Protein AF-A0A1C7I683-F1 (afdb_monomer_lite)

Structure (mmCIF, N/CA/C/O backbone):
data_AF-A0A1C7I683-F1
#
_entry.id   AF-A0A1C7I683-F1
#
loop_
_atom_site.group_PDB
_atom_site.id
_atom_site.type_symbol
_atom_site.label_atom_id
_atom_site.label_alt_id
_atom_site.label_comp_id
_atom_site.label_asym_id
_atom_site.label_entity_id
_atom_site.label_seq_id
_atom_site.pdbx_PDB_ins_code
_atom_site.Cartn_x
_atom_site.Cartn_y
_atom_site.Cartn_z
_atom_site.occupancy
_atom_site.B_iso_or_equiv
_atom_site.auth_seq_id
_atom_site.auth_comp_id
_atom_site.auth_asym_id
_atom_site.auth_atom_id
_atom_site.pdbx_PDB_model_num
ATOM 1 N N . MET A 1 1 ? -2.580 -7.061 12.825 1.00 93.00 1 MET A N 1
ATOM 2 C CA . MET A 1 1 ? -3.360 -7.843 11.831 1.00 93.00 1 MET A CA 1
ATOM 3 C C . MET A 1 1 ? -2.385 -8.598 10.945 1.00 93.00 1 MET A C 1
ATOM 5 O O . MET A 1 1 ? -1.459 -7.977 10.446 1.00 93.00 1 MET A O 1
ATOM 9 N N . LYS A 1 2 ? -2.545 -9.914 10.760 1.00 94.81 2 LYS A N 1
ATOM 10 C CA . LYS A 1 2 ? -1.643 -10.695 9.894 1.00 94.81 2 LYS A CA 1
ATOM 11 C C . LYS A 1 2 ? -1.994 -10.507 8.421 1.00 94.81 2 LYS A C 1
ATOM 13 O O . LYS A 1 2 ? -3.169 -10.460 8.078 1.00 94.81 2 LYS A O 1
ATOM 18 N N . VAL A 1 3 ? -0.970 -10.424 7.576 1.00 95.00 3 VAL A N 1
ATOM 19 C CA . VAL A 1 3 ? -1.130 -10.279 6.126 1.00 95.00 3 VAL A CA 1
ATOM 20 C C . VAL A 1 3 ? -1.028 -11.649 5.467 1.00 95.00 3 VAL A C 1
ATOM 22 O O . VAL A 1 3 ? 0.014 -12.301 5.519 1.00 95.00 3 VAL A O 1
ATOM 25 N N . AS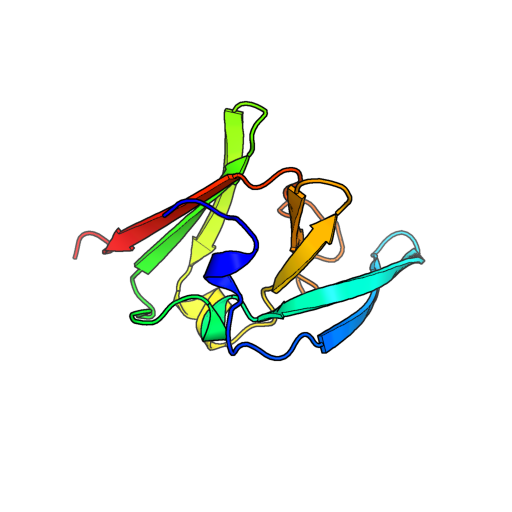N A 1 4 ? -2.127 -12.086 4.863 1.00 92.94 4 ASN A N 1
ATOM 26 C CA . ASN A 1 4 ? -2.253 -13.312 4.078 1.00 92.94 4 ASN A CA 1
ATOM 27 C C . ASN A 1 4 ? -3.329 -13.108 2.993 1.00 92.94 4 ASN A C 1
ATOM 29 O O . ASN A 1 4 ? -3.900 -12.026 2.895 1.00 92.94 4 ASN A O 1
ATOM 33 N N . SER A 1 5 ? -3.600 -14.129 2.179 1.00 91.12 5 SER A N 1
ATOM 34 C CA . SER A 1 5 ? -4.591 -14.054 1.095 1.00 91.12 5 SER A CA 1
ATOM 35 C C . SER A 1 5 ? -5.994 -13.666 1.557 1.00 91.12 5 SER A C 1
ATOM 37 O O . SER A 1 5 ? -6.688 -12.951 0.839 1.00 91.12 5 SER A O 1
ATOM 39 N N . ASP A 1 6 ? -6.397 -14.123 2.740 1.00 93.12 6 ASP A N 1
ATOM 40 C CA . ASP A 1 6 ? -7.766 -13.989 3.247 1.00 93.12 6 ASP A CA 1
ATOM 41 C C . ASP A 1 6 ? -8.081 -12.528 3.586 1.00 93.12 6 ASP A C 1
ATOM 43 O O . ASP A 1 6 ? -9.217 -12.085 3.460 1.00 93.12 6 ASP A O 1
ATOM 47 N N . LEU A 1 7 ? -7.049 -11.744 3.921 1.00 93.75 7 LEU A N 1
ATOM 48 C CA . LEU A 1 7 ? -7.160 -10.300 4.129 1.00 93.75 7 LEU A CA 1
ATOM 49 C C . LEU A 1 7 ? -7.686 -9.551 2.891 1.00 93.75 7 LEU A C 1
ATOM 51 O O . LEU A 1 7 ? -8.225 -8.456 3.012 1.00 93.75 7 LEU A O 1
ATOM 55 N N . PHE A 1 8 ? -7.512 -10.119 1.699 1.00 94.25 8 PHE A N 1
ATOM 56 C CA . PHE A 1 8 ? -7.903 -9.494 0.436 1.00 94.25 8 PHE A CA 1
ATOM 57 C C . PHE A 1 8 ? -9.188 -10.087 -0.148 1.00 94.25 8 PHE A C 1
ATOM 59 O O . PHE A 1 8 ? -9.555 -9.766 -1.282 1.00 94.25 8 PHE A O 1
ATOM 66 N N . GLU A 1 9 ? -9.869 -10.969 0.587 1.00 93.50 9 GLU A N 1
ATOM 67 C CA . GLU A 1 9 ? -11.127 -11.551 0.137 1.00 93.50 9 GLU A CA 1
ATOM 68 C C . GLU A 1 9 ? -12.173 -10.447 -0.093 1.00 93.50 9 GLU A C 1
ATOM 70 O O . GLU A 1 9 ? -12.401 -9.582 0.746 1.00 93.50 9 GLU A O 1
ATOM 75 N N . GLY A 1 10 ? -12.790 -10.444 -1.277 1.00 93.50 10 GLY A N 1
ATOM 76 C CA . GLY A 1 10 ? -13.759 -9.416 -1.669 1.00 93.50 10 GLY A CA 1
ATOM 77 C C . GLY A 1 10 ? -13.153 -8.091 -2.150 1.00 93.50 10 GLY A C 1
ATOM 78 O O . GLY A 1 10 ? -13.897 -7.253 -2.660 1.00 93.50 10 GLY A O 1
ATOM 79 N N . ILE A 1 11 ? -11.829 -7.912 -2.078 1.00 95.25 11 ILE A N 1
ATOM 80 C CA . ILE A 1 11 ? -11.139 -6.723 -2.592 1.00 95.25 11 ILE A CA 1
ATOM 81 C C . ILE A 1 11 ? -10.645 -6.994 -4.013 1.00 95.25 11 ILE A C 1
ATOM 83 O O . ILE A 1 11 ? -9.934 -7.967 -4.285 1.00 95.25 11 ILE A O 1
ATOM 87 N N . PHE A 1 12 ? -10.997 -6.111 -4.947 1.00 94.88 12 PHE A N 1
ATOM 88 C CA . PHE A 1 12 ? -10.537 -6.235 -6.324 1.00 94.88 12 PHE A CA 1
ATOM 89 C C . PHE A 1 12 ? -9.124 -5.660 -6.473 1.00 94.88 12 PHE A C 1
ATOM 91 O O . PHE A 1 12 ? -8.898 -4.487 -6.176 1.00 94.88 12 PHE A O 1
ATOM 98 N N . PRO A 1 13 ? -8.158 -6.449 -6.965 1.00 96.69 13 PRO A N 1
ATOM 99 C CA . PRO A 1 13 ? -6.816 -5.952 -7.213 1.00 96.69 13 PRO A CA 1
ATOM 100 C C . PRO A 1 13 ? -6.814 -4.958 -8.380 1.00 96.69 13 PRO A C 1
ATOM 102 O O . PRO A 1 13 ? -7.552 -5.102 -9.358 1.00 96.69 13 PRO A O 1
ATOM 105 N N . VAL A 1 14 ? -5.882 -4.017 -8.340 1.00 96.25 14 VAL A N 1
ATOM 106 C CA . VAL A 1 14 ? -5.546 -3.143 -9.460 1.00 96.25 14 VAL A CA 1
ATOM 107 C C . VAL A 1 14 ? -4.215 -3.555 -10.077 1.00 96.25 14 VAL A C 1
ATOM 109 O O . VAL A 1 14 ? -3.323 -4.082 -9.406 1.00 96.25 14 VAL A O 1
ATOM 112 N N . ARG A 1 15 ? -4.059 -3.285 -11.375 1.00 97.69 15 ARG A N 1
ATOM 113 C CA . ARG A 1 15 ? -2.748 -3.314 -12.022 1.00 97.69 15 ARG A CA 1
ATOM 114 C C . ARG A 1 15 ? -2.068 -1.971 -11.771 1.00 97.69 15 ARG A C 1
ATOM 116 O O . ARG A 1 15 ? -2.500 -0.952 -12.301 1.00 97.69 15 ARG A O 1
ATOM 123 N N . LEU A 1 16 ? -1.038 -1.976 -10.935 1.00 97.19 16 LEU A N 1
ATOM 124 C CA . LEU A 1 16 ? -0.291 -0.791 -10.542 1.00 97.19 16 LEU A CA 1
ATOM 125 C C . LEU A 1 16 ? 1.000 -0.700 -11.352 1.00 97.19 16 LEU A C 1
ATOM 127 O O . LEU A 1 16 ? 1.917 -1.494 -11.148 1.00 97.19 16 LEU A O 1
ATOM 131 N N . GLU A 1 17 ? 1.076 0.286 -12.238 1.00 97.56 17 GLU A N 1
ATOM 132 C CA . GLU A 1 17 ? 2.227 0.508 -13.112 1.00 97.56 17 GLU A CA 1
ATOM 133 C C . GLU A 1 17 ? 2.816 1.901 -12.911 1.00 97.56 17 GLU A C 1
ATOM 135 O O . GLU A 1 17 ? 2.103 2.860 -12.607 1.00 97.56 17 GLU A O 1
ATOM 140 N N . GLY A 1 18 ? 4.124 2.029 -13.104 1.00 96.44 18 GLY A N 1
ATOM 141 C CA . GLY A 1 18 ? 4.782 3.323 -13.027 1.00 96.44 18 GLY A CA 1
ATOM 142 C C . GLY A 1 18 ? 6.286 3.250 -13.227 1.00 96.44 18 GLY A C 1
ATOM 143 O O . GLY A 1 18 ? 6.838 2.229 -13.629 1.00 96.44 18 GLY A O 1
ATOM 144 N N . LYS A 1 19 ? 6.951 4.373 -12.946 1.00 97.31 19 LYS A N 1
ATOM 145 C CA . LYS A 1 19 ? 8.392 4.545 -13.140 1.00 97.31 19 LYS A CA 1
ATOM 146 C C . LYS A 1 19 ? 9.035 5.262 -11.957 1.00 97.31 19 LYS A C 1
ATOM 148 O O . LYS A 1 19 ? 8.643 6.378 -11.590 1.00 97.31 19 LYS A O 1
ATOM 153 N N . ASN A 1 20 ? 10.044 4.625 -11.379 1.00 96.81 20 ASN A N 1
ATOM 154 C CA . ASN A 1 20 ? 10.812 5.144 -10.252 1.00 96.81 20 ASN A CA 1
ATOM 155 C C . ASN A 1 20 ? 11.708 6.319 -10.673 1.00 96.81 20 ASN A C 1
ATOM 157 O O . ASN A 1 20 ? 11.803 6.667 -11.854 1.00 96.81 20 ASN A O 1
ATOM 161 N N . ALA A 1 21 ? 12.326 6.990 -9.700 1.00 96.31 21 ALA A N 1
ATOM 162 C CA . ALA A 1 21 ? 13.171 8.158 -9.957 1.00 96.31 21 ALA A CA 1
ATOM 163 C C . ALA A 1 21 ? 14.427 7.830 -10.789 1.00 96.31 21 ALA A C 1
ATOM 165 O O . ALA A 1 21 ? 14.882 8.675 -11.554 1.00 96.31 21 ALA A O 1
ATOM 166 N N . ASP A 1 22 ? 14.955 6.610 -10.672 1.00 96.19 22 ASP A N 1
ATOM 167 C CA . ASP A 1 22 ? 16.080 6.086 -11.464 1.00 96.19 22 ASP A CA 1
ATOM 168 C C . ASP A 1 22 ? 15.672 5.594 -12.863 1.00 96.19 22 ASP A C 1
ATOM 170 O O . ASP A 1 22 ? 16.517 5.204 -13.665 1.00 96.19 22 ASP A O 1
ATOM 174 N N . GLY A 1 23 ? 14.378 5.639 -13.174 1.00 96.62 23 GLY A N 1
ATOM 175 C CA . GLY A 1 23 ? 13.830 5.193 -14.440 1.00 96.62 23 GLY A CA 1
ATOM 176 C C . GLY A 1 23 ? 13.467 3.710 -14.498 1.00 96.62 23 GLY A C 1
ATOM 177 O O . GLY A 1 23 ? 13.006 3.270 -15.548 1.00 96.62 23 GLY A O 1
ATOM 178 N N . GLU A 1 24 ? 13.609 2.956 -13.408 1.00 97.25 24 GLU A N 1
ATOM 179 C CA . GLU A 1 24 ? 13.130 1.577 -13.356 1.00 97.25 24 GLU A CA 1
ATOM 180 C C . GLU A 1 24 ? 11.598 1.550 -13.383 1.00 97.25 24 GLU A C 1
ATOM 182 O O . GLU A 1 24 ? 10.928 2.177 -12.551 1.00 97.25 24 GLU A O 1
ATOM 187 N N . GLU A 1 25 ? 11.043 0.833 -14.352 1.00 97.56 25 GLU A N 1
ATOM 188 C CA . GLU A 1 25 ? 9.606 0.610 -14.466 1.00 97.56 25 GLU A CA 1
ATOM 189 C C . GLU A 1 25 ? 9.160 -0.503 -13.522 1.00 97.56 25 GLU A C 1
ATOM 191 O O . GLU A 1 25 ? 9.898 -1.447 -13.244 1.00 97.56 25 GLU A O 1
ATOM 196 N N . TYR A 1 26 ? 7.935 -0.392 -13.024 1.00 96.38 26 TYR A N 1
ATOM 197 C CA . TYR A 1 26 ? 7.318 -1.413 -12.195 1.00 96.38 26 TYR A CA 1
ATOM 198 C C . TYR A 1 26 ? 5.897 -1.699 -12.664 1.00 96.38 26 TYR A C 1
ATOM 200 O O . TYR A 1 26 ? 5.208 -0.814 -13.168 1.00 96.38 26 TYR A O 1
ATOM 208 N N . SER A 1 27 ? 5.468 -2.942 -12.467 1.00 97.44 27 SER A N 1
ATOM 209 C CA . SER A 1 27 ? 4.112 -3.416 -12.728 1.00 97.44 27 SER A CA 1
ATOM 210 C C . SER A 1 27 ? 3.763 -4.456 -11.672 1.00 97.44 27 SER A C 1
ATOM 212 O O . SER A 1 27 ? 4.402 -5.505 -11.612 1.00 97.44 27 SER A O 1
ATOM 214 N N . TYR A 1 28 ? 2.737 -4.187 -10.874 1.00 97.56 28 TYR A N 1
ATOM 215 C CA . TYR A 1 28 ? 2.278 -5.063 -9.801 1.00 97.56 28 TYR A CA 1
ATOM 216 C C . TYR A 1 28 ? 0.786 -5.351 -9.916 1.00 97.56 28 TYR A C 1
ATOM 218 O O . TYR A 1 28 ? 0.011 -4.510 -10.371 1.00 97.56 28 TYR A O 1
ATOM 226 N N . ARG A 1 29 ? 0.375 -6.523 -9.431 1.00 97.75 29 ARG A N 1
ATOM 227 C CA . ARG A 1 29 ? -0.997 -6.744 -8.973 1.00 97.75 29 ARG A CA 1
ATOM 228 C C . ARG A 1 29 ? -1.055 -6.296 -7.515 1.00 97.75 29 ARG A C 1
ATOM 230 O O . ARG A 1 29 ? -0.259 -6.771 -6.706 1.00 97.75 29 ARG A O 1
ATOM 237 N N . ALA A 1 30 ? -1.911 -5.330 -7.205 1.00 97.94 30 ALA A N 1
ATOM 238 C CA . ALA A 1 30 ? -1.876 -4.639 -5.923 1.00 97.94 30 ALA A CA 1
ATOM 239 C C . ALA A 1 30 ? -3.269 -4.336 -5.375 1.00 97.94 30 ALA A C 1
ATOM 241 O O . ALA A 1 30 ? -4.218 -4.163 -6.131 1.00 97.94 30 ALA A O 1
ATOM 242 N N . PHE A 1 31 ? -3.373 -4.240 -4.058 1.00 97.62 31 PHE A N 1
ATOM 243 C CA . PHE A 1 31 ? -4.601 -3.958 -3.325 1.00 97.62 31 PHE A CA 1
ATOM 244 C C . PHE A 1 31 ? -4.472 -2.609 -2.631 1.00 97.62 31 PHE A C 1
ATOM 246 O O . PHE A 1 31 ? -3.423 -2.303 -2.057 1.00 97.62 31 PHE A O 1
ATOM 253 N N . SER A 1 32 ? -5.514 -1.786 -2.705 1.00 96.31 32 SER A N 1
ATOM 254 C CA . SER A 1 32 ? -5.555 -0.501 -2.009 1.00 96.31 32 SER A CA 1
ATOM 255 C C . SER A 1 32 ? -5.525 -0.734 -0.502 1.00 96.31 32 SER A C 1
ATOM 257 O O . SER A 1 32 ? -6.415 -1.389 0.032 1.00 96.31 32 SER A O 1
ATOM 259 N N . VAL A 1 33 ? -4.545 -0.166 0.207 1.00 97.12 33 VAL A N 1
ATOM 260 C CA . VAL A 1 33 ? -4.506 -0.261 1.680 1.00 97.12 33 VAL A CA 1
ATOM 261 C C . VAL A 1 33 ? -5.769 0.341 2.291 1.00 97.12 33 VAL A C 1
ATOM 263 O O . VAL A 1 33 ? -6.286 -0.179 3.271 1.00 97.12 33 VAL A O 1
ATOM 266 N N . ARG A 1 34 ? -6.313 1.397 1.680 1.00 95.56 34 ARG A N 1
ATOM 267 C CA . ARG A 1 34 ? -7.563 2.014 2.128 1.00 95.56 34 ARG A CA 1
ATOM 268 C C . ARG A 1 34 ? -8.752 1.048 2.096 1.00 95.56 34 ARG A C 1
ATOM 270 O O . ARG A 1 34 ? -9.640 1.191 2.917 1.00 95.56 34 ARG A O 1
ATOM 277 N N . GLU A 1 35 ? -8.795 0.122 1.141 1.00 94.25 35 GLU A N 1
ATOM 278 C CA . GLU A 1 35 ? -9.874 -0.876 1.053 1.00 94.25 35 GLU A CA 1
ATOM 279 C C . GLU A 1 35 ? -9.620 -2.084 1.959 1.00 94.25 35 GLU A C 1
ATOM 281 O O . GLU A 1 35 ? -10.558 -2.771 2.331 1.00 94.25 35 GLU A O 1
ATOM 286 N N . VAL A 1 36 ? -8.357 -2.332 2.316 1.00 94.25 36 VAL A N 1
ATOM 287 C CA . VAL A 1 36 ? -7.945 -3.405 3.234 1.00 94.25 36 VAL A CA 1
ATOM 288 C C . VAL A 1 36 ? -8.246 -3.056 4.696 1.00 94.25 36 VAL A C 1
ATOM 290 O O . VAL A 1 36 ? -8.421 -3.950 5.520 1.00 94.25 36 VAL A O 1
ATOM 293 N N . LEU A 1 37 ? -8.269 -1.767 5.041 1.00 93.19 37 LEU A N 1
ATOM 294 C CA . LEU A 1 37 ? -8.466 -1.299 6.411 1.00 93.19 37 LEU A CA 1
ATOM 295 C C . LEU A 1 37 ? -9.900 -0.790 6.611 1.00 93.19 37 LEU A C 1
ATOM 297 O O . LEU A 1 37 ? -10.263 0.265 6.098 1.00 93.19 37 LEU A O 1
ATOM 301 N N . ASP A 1 38 ? -10.689 -1.509 7.412 1.00 78.31 38 ASP A N 1
ATOM 302 C CA . ASP A 1 38 ? -12.111 -1.197 7.644 1.00 78.31 38 ASP A CA 1
ATOM 303 C C . ASP A 1 38 ? -12.357 0.079 8.476 1.00 78.31 38 ASP A C 1
ATOM 305 O O . ASP A 1 38 ? -13.409 0.707 8.351 1.00 78.31 38 ASP A O 1
ATOM 309 N N . SER A 1 39 ? -11.398 0.485 9.319 1.00 85.62 39 SER A N 1
ATOM 310 C CA . SER A 1 39 ? -11.579 1.552 10.319 1.00 85.62 39 SER A CA 1
ATOM 311 C C . SER A 1 39 ? -10.381 2.497 10.374 1.00 85.62 39 SER A C 1
ATOM 313 O O . SER A 1 39 ? -9.679 2.556 11.377 1.00 85.62 39 SER A O 1
ATOM 315 N N . LEU A 1 40 ? -10.146 3.230 9.285 1.00 92.12 40 LEU A N 1
ATOM 316 C CA . LEU A 1 40 ? -9.031 4.167 9.167 1.00 92.12 40 LEU A CA 1
ATOM 317 C C . LEU A 1 40 ? -9.470 5.623 9.39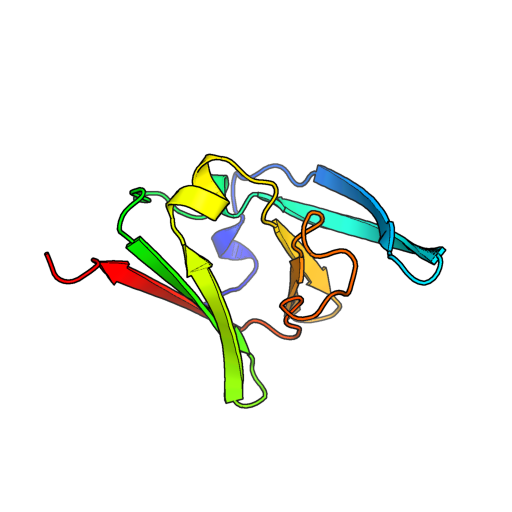9 1.00 92.12 40 LEU A C 1
ATOM 319 O O . LEU A 1 40 ? -10.363 6.121 8.709 1.00 92.12 40 LEU A O 1
ATOM 323 N N . SER A 1 41 ? -8.785 6.334 10.294 1.00 93.19 41 SER A N 1
ATOM 324 C CA . SER A 1 41 ? -8.913 7.785 10.481 1.00 93.19 41 SER A CA 1
ATOM 325 C C . SER A 1 41 ? -7.600 8.514 10.175 1.00 93.19 41 SER A C 1
ATOM 327 O O . SER A 1 41 ? -6.542 7.903 10.049 1.00 93.19 41 SER A O 1
ATOM 329 N N . GLY A 1 42 ? -7.665 9.834 9.968 1.00 92.56 42 GLY A N 1
ATOM 330 C CA . GLY A 1 42 ? -6.509 10.627 9.524 1.00 92.56 42 GLY A CA 1
ATOM 331 C C . GLY A 1 42 ? -5.385 10.753 10.559 1.00 92.56 42 GLY A C 1
ATOM 332 O O . GLY A 1 42 ? -4.225 10.898 10.181 1.00 92.56 42 GLY A O 1
ATOM 333 N N . ASP A 1 43 ? -5.740 10.671 11.837 1.00 92.94 43 ASP A N 1
ATOM 334 C CA . ASP A 1 43 ? -4.885 10.724 13.026 1.00 92.94 43 ASP A CA 1
ATOM 335 C C . ASP A 1 43 ? -4.226 9.382 13.379 1.00 92.94 43 ASP A C 1
ATOM 337 O O . ASP A 1 43 ? -3.341 9.346 14.230 1.00 92.94 43 ASP A O 1
ATOM 341 N N . MET A 1 44 ? -4.605 8.288 12.714 1.00 94.94 44 MET A N 1
ATOM 342 C CA . MET A 1 44 ? -3.959 6.993 12.919 1.00 94.94 44 MET A CA 1
ATOM 343 C C . MET A 1 44 ? -2.562 6.939 12.301 1.00 94.94 44 MET A C 1
ATOM 345 O O . MET A 1 44 ? -2.300 7.504 11.233 1.00 94.94 44 MET A O 1
ATOM 349 N N . LEU A 1 45 ? -1.684 6.161 12.926 1.00 96.00 45 LEU A N 1
ATOM 350 C CA . LEU A 1 45 ? -0.451 5.675 12.325 1.00 96.00 45 LEU A CA 1
ATOM 351 C C . LEU A 1 45 ? -0.622 4.201 11.955 1.00 96.00 45 LEU A C 1
ATOM 353 O O . LEU A 1 45 ? -1.048 3.389 12.774 1.00 96.00 45 LEU A O 1
ATOM 357 N N . 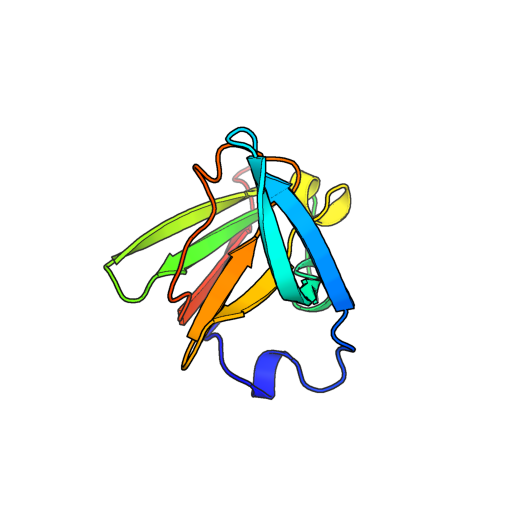VAL A 1 46 ? -0.293 3.850 10.712 1.00 97.06 46 VAL A N 1
ATOM 358 C CA . VAL A 1 46 ? -0.350 2.467 10.232 1.00 97.06 46 VAL A CA 1
ATOM 359 C C . VAL A 1 46 ? 1.061 1.959 9.985 1.00 97.06 46 VAL A C 1
ATOM 361 O O . VAL A 1 46 ? 1.761 2.437 9.087 1.00 97.06 46 VAL A O 1
ATOM 364 N N . GLU A 1 47 ? 1.474 0.969 10.767 1.00 97.31 47 GLU A N 1
ATOM 365 C CA . GLU A 1 47 ? 2.776 0.326 10.643 1.00 97.31 47 GLU A CA 1
ATOM 366 C C . GLU A 1 47 ? 2.682 -0.971 9.842 1.00 97.31 47 GLU A C 1
ATOM 368 O O . GLU A 1 47 ? 1.848 -1.833 10.109 1.00 97.31 47 GLU A O 1
ATOM 373 N N . PHE A 1 48 ? 3.580 -1.129 8.873 1.00 97.62 48 PHE A N 1
ATOM 374 C CA . PHE A 1 48 ? 3.736 -2.326 8.055 1.00 97.62 48 PHE A CA 1
ATOM 375 C C . PHE A 1 48 ? 5.009 -3.046 8.480 1.00 97.62 48 PHE A C 1
ATOM 377 O O . PHE A 1 48 ? 6.115 -2.576 8.203 1.00 97.62 48 PHE A O 1
ATOM 384 N N . ILE A 1 49 ? 4.852 -4.187 9.142 1.00 97.31 49 ILE A N 1
ATOM 385 C CA . ILE A 1 49 ? 5.945 -4.958 9.727 1.00 97.31 49 ILE A CA 1
ATOM 386 C C . ILE A 1 49 ? 6.411 -6.026 8.740 1.00 97.31 49 ILE A C 1
ATOM 388 O O . ILE A 1 49 ? 5.625 -6.845 8.245 1.00 97.31 49 ILE A O 1
ATOM 392 N N . SER A 1 50 ? 7.711 -6.022 8.462 1.00 96.94 50 SER A N 1
ATOM 393 C CA . SER A 1 50 ? 8.374 -6.988 7.594 1.00 96.94 50 SER A CA 1
ATOM 394 C C . SER A 1 50 ? 8.813 -8.227 8.369 1.00 96.94 50 SER A C 1
ATOM 396 O O . SER A 1 50 ? 9.211 -8.149 9.533 1.00 96.94 50 SER A O 1
ATOM 398 N N . ARG A 1 51 ? 8.830 -9.377 7.686 1.00 95.56 51 ARG A N 1
ATOM 399 C CA . ARG A 1 51 ? 9.411 -10.633 8.186 1.00 95.56 51 ARG A CA 1
ATOM 400 C C . ARG A 1 51 ? 10.856 -10.456 8.668 1.00 95.56 51 ARG A C 1
ATOM 402 O O . ARG A 1 51 ? 11.270 -11.144 9.594 1.00 95.56 51 ARG A O 1
ATOM 409 N N . ASP A 1 52 ? 11.585 -9.512 8.077 1.00 91.88 52 ASP A N 1
ATOM 410 C CA . ASP A 1 52 ? 13.002 -9.261 8.353 1.00 91.88 52 ASP A CA 1
ATOM 411 C C . ASP A 1 52 ? 13.230 -8.359 9.592 1.00 91.88 52 ASP A C 1
ATOM 413 O O . ASP A 1 52 ? 14.359 -7.967 9.879 1.00 91.88 52 ASP A O 1
ATOM 417 N N . GLY A 1 53 ? 12.168 -8.011 10.333 1.00 87.94 53 GLY A N 1
ATOM 418 C CA . GLY A 1 53 ? 12.221 -7.206 11.563 1.00 87.94 53 GLY A CA 1
ATOM 419 C C . GLY A 1 53 ? 12.233 -5.688 11.348 1.00 87.94 53 GLY A C 1
ATOM 420 O O . GLY A 1 53 ? 12.189 -4.934 12.315 1.00 87.94 53 GLY A O 1
ATOM 421 N N . GLY A 1 54 ? 12.281 -5.234 10.093 1.00 92.56 54 GLY A N 1
ATOM 422 C CA . GLY A 1 54 ? 12.064 -3.835 9.720 1.00 92.56 54 GLY A CA 1
ATOM 423 C C . GLY A 1 54 ? 10.589 -3.512 9.470 1.00 92.56 54 GLY A C 1
ATOM 424 O O . GLY A 1 54 ? 9.707 -4.355 9.630 1.00 92.56 54 GLY A O 1
ATOM 425 N N . GLY A 1 55 ? 10.322 -2.295 9.003 1.00 95.06 55 GLY A N 1
ATOM 426 C CA . GLY A 1 55 ? 8.977 -1.885 8.625 1.00 95.06 55 GLY A CA 1
ATOM 427 C C . GLY A 1 55 ? 8.929 -0.505 7.986 1.00 95.06 55 GLY A C 1
ATOM 428 O O . GLY A 1 55 ? 9.958 0.138 7.770 1.00 95.06 55 GLY A O 1
ATOM 429 N N . ALA A 1 56 ? 7.720 -0.061 7.676 1.00 96.88 56 ALA A N 1
ATOM 430 C CA . ALA A 1 56 ? 7.438 1.303 7.258 1.00 96.88 56 ALA A CA 1
ATOM 431 C C . ALA A 1 56 ? 6.151 1.774 7.930 1.00 96.88 56 ALA A C 1
ATOM 433 O O . ALA A 1 56 ? 5.195 1.011 8.017 1.00 96.88 56 ALA A O 1
ATOM 434 N N . ALA A 1 57 ? 6.124 3.028 8.368 1.00 96.44 57 ALA A N 1
ATOM 435 C CA . ALA A 1 57 ? 4.927 3.656 8.904 1.00 96.44 57 ALA A CA 1
ATOM 436 C C . ALA A 1 57 ? 4.350 4.644 7.884 1.00 96.44 57 ALA A C 1
ATOM 438 O O . ALA A 1 57 ? 5.092 5.349 7.185 1.00 96.44 57 ALA A O 1
ATOM 439 N N . VAL A 1 58 ? 3.026 4.674 7.783 1.00 97.06 58 VAL A N 1
ATOM 440 C CA . VAL A 1 58 ? 2.270 5.554 6.889 1.00 97.06 58 VAL A CA 1
ATOM 441 C C . VAL A 1 58 ? 1.126 6.154 7.694 1.00 97.06 58 VAL A C 1
ATOM 443 O O . VAL A 1 58 ? 0.420 5.427 8.391 1.00 97.06 58 VAL A O 1
ATOM 446 N N . SER A 1 59 ? 0.942 7.473 7.630 1.00 96.12 59 SER A N 1
ATOM 447 C CA . SER A 1 59 ? -0.182 8.098 8.328 1.00 96.12 59 SER A CA 1
ATOM 448 C C . SER A 1 59 ? -1.507 7.705 7.680 1.00 96.12 59 SER A C 1
ATOM 450 O O . SER A 1 59 ? -1.592 7.490 6.464 1.00 96.12 59 SER A O 1
ATOM 452 N N . GLY A 1 60 ? -2.564 7.667 8.483 1.00 96.19 60 GLY A N 1
ATOM 453 C CA . GLY A 1 60 ? -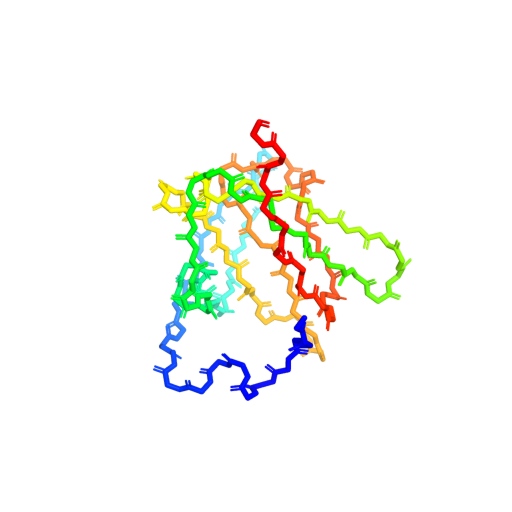3.915 7.449 7.996 1.00 96.19 60 GLY A CA 1
ATOM 454 C C . GLY A 1 60 ? -4.329 8.517 6.987 1.00 96.19 60 GLY A C 1
ATOM 455 O O . GLY A 1 60 ? -4.918 8.186 5.961 1.00 96.19 60 GLY A O 1
ATOM 456 N N . GLU A 1 61 ? -3.920 9.777 7.178 1.00 95.75 61 GLU A N 1
ATOM 457 C CA . GLU A 1 61 ? -4.113 10.835 6.177 1.00 95.75 61 GLU A CA 1
ATOM 458 C C . GLU A 1 61 ? -3.461 10.493 4.822 1.00 95.75 61 GLU A C 1
ATOM 460 O O . GLU A 1 61 ? -4.095 10.650 3.771 1.00 95.75 61 GLU A O 1
ATOM 465 N N . GLU A 1 62 ? -2.218 9.995 4.811 1.00 96.19 62 GLU A N 1
ATOM 466 C CA . GLU A 1 62 ? -1.529 9.606 3.574 1.00 96.19 62 GLU A CA 1
ATOM 467 C C . GLU A 1 62 ? -2.218 8.416 2.894 1.00 96.19 62 GLU A C 1
ATOM 469 O O . GLU A 1 62 ? -2.308 8.399 1.667 1.00 96.19 62 GLU A O 1
ATOM 474 N N . ILE A 1 63 ? -2.759 7.458 3.650 1.00 97.06 63 ILE A N 1
ATOM 475 C CA . ILE A 1 63 ? -3.526 6.332 3.092 1.00 97.06 63 ILE A CA 1
ATOM 476 C C . ILE A 1 63 ? -4.883 6.801 2.540 1.00 97.06 63 ILE A C 1
ATOM 478 O O . ILE A 1 63 ? -5.285 6.384 1.454 1.00 97.06 63 ILE A O 1
ATOM 482 N N . LEU A 1 64 ? -5.589 7.692 3.243 1.00 95.56 64 LEU A N 1
ATOM 483 C CA . LEU A 1 64 ? -6.911 8.187 2.837 1.00 95.56 64 LEU A CA 1
ATOM 484 C C . LEU A 1 64 ? -6.855 9.063 1.578 1.00 95.56 64 LEU A C 1
ATOM 486 O O . LEU A 1 64 ? -7.765 9.003 0.743 1.00 95.56 64 LEU A O 1
ATOM 490 N N . THR A 1 65 ? -5.804 9.878 1.448 1.00 92.88 65 THR A N 1
ATOM 491 C CA . THR A 1 65 ? -5.635 10.876 0.373 1.00 92.88 65 THR A CA 1
ATOM 492 C C . THR A 1 65 ? -4.633 10.458 -0.707 1.00 92.88 65 THR A C 1
ATOM 494 O O . THR A 1 65 ? -4.460 11.144 -1.721 1.00 92.88 65 THR A O 1
ATOM 497 N N . GLY A 1 66 ? -3.909 9.365 -0.482 1.00 88.50 66 GLY A N 1
ATOM 498 C CA . GLY A 1 66 ? -2.787 8.940 -1.299 1.00 88.50 66 GLY A CA 1
ATOM 499 C C . GLY A 1 66 ? -2.982 7.593 -1.972 1.00 88.50 66 GLY A C 1
ATOM 500 O O . GLY A 1 66 ? -3.979 6.897 -1.832 1.00 88.50 66 GLY A O 1
ATOM 501 N N . GLN A 1 67 ? -1.971 7.259 -2.764 1.00 93.94 67 GLN A N 1
ATOM 502 C CA . GLN A 1 67 ? -1.829 5.975 -3.423 1.00 93.94 67 GLN A CA 1
ATOM 503 C C . GLN A 1 67 ? -0.914 5.118 -2.547 1.00 93.94 67 GLN A C 1
ATOM 505 O O . GLN A 1 67 ? 0.302 5.307 -2.566 1.00 93.94 67 GLN A O 1
ATOM 510 N N . VAL A 1 68 ? -1.504 4.233 -1.746 1.00 98.00 68 VAL A N 1
ATOM 511 C CA . VAL A 1 68 ? -0.788 3.313 -0.854 1.00 98.00 68 VAL A CA 1
ATOM 512 C C . VAL A 1 68 ? -1.343 1.918 -1.085 1.00 98.00 68 VAL A C 1
ATOM 514 O O . VAL A 1 68 ? -2.549 1.700 -0.966 1.00 98.00 68 VAL A O 1
ATOM 517 N N . TYR A 1 69 ? -0.471 0.982 -1.450 1.00 98.31 69 TYR A N 1
ATOM 518 C CA . TYR A 1 69 ? -0.893 -0.343 -1.887 1.00 98.31 69 TYR A CA 1
ATOM 519 C C . TYR A 1 69 ? -0.081 -1.461 -1.245 1.00 98.31 69 TYR A C 1
ATOM 521 O O . TYR A 1 69 ? 1.111 -1.300 -0.984 1.00 98.31 69 TYR A O 1
ATOM 529 N N . LEU A 1 70 ? -0.715 -2.620 -1.089 1.00 98.19 70 LEU A N 1
ATOM 530 C CA . LEU A 1 70 ? -0.042 -3.896 -0.877 1.00 98.19 70 LEU A CA 1
ATOM 531 C C . LEU A 1 70 ? -0.001 -4.647 -2.205 1.00 98.19 70 LEU A C 1
ATOM 533 O O . LEU A 1 70 ? -1.033 -5.050 -2.734 1.00 98.19 70 LEU A O 1
ATOM 537 N N . ALA A 1 71 ? 1.191 -4.796 -2.765 1.00 98.00 71 ALA A N 1
ATOM 538 C CA . ALA A 1 71 ? 1.433 -5.557 -3.981 1.00 98.00 71 ALA A CA 1
ATOM 539 C C . ALA A 1 71 ? 1.808 -7.001 -3.659 1.00 98.00 71 ALA A C 1
ATOM 541 O O . ALA A 1 71 ? 2.523 -7.248 -2.689 1.00 98.00 71 ALA A O 1
ATOM 542 N N . GLU A 1 72 ? 1.379 -7.936 -4.499 1.00 96.75 72 GLU A N 1
ATOM 543 C CA . GLU A 1 72 ? 1.888 -9.308 -4.455 1.00 96.75 72 GLU A CA 1
ATOM 544 C C . GLU A 1 72 ? 3.383 -9.332 -4.805 1.00 96.75 72 GLU A C 1
ATOM 546 O O . GLU A 1 72 ? 3.813 -8.721 -5.787 1.00 96.75 72 GLU A O 1
ATOM 551 N N . ASP A 1 73 ? 4.176 -10.033 -3.992 1.00 94.75 73 ASP A N 1
ATOM 552 C CA . ASP A 1 73 ? 5.632 -10.137 -4.128 1.00 94.75 73 ASP A CA 1
ATOM 553 C C . ASP A 1 73 ? 6.091 -11.538 -3.689 1.00 94.75 73 ASP A C 1
ATOM 555 O O . ASP A 1 73 ? 6.552 -11.748 -2.567 1.00 94.75 73 ASP A O 1
ATOM 559 N N . GLY A 1 74 ? 5.914 -12.523 -4.575 1.00 90.50 74 GLY A N 1
ATOM 560 C CA . GLY A 1 74 ? 6.271 -13.919 -4.305 1.00 90.50 74 GLY A CA 1
ATOM 561 C C . GLY A 1 74 ? 5.320 -14.597 -3.314 1.00 90.50 74 GLY A C 1
ATOM 562 O O . GLY A 1 74 ? 4.127 -14.704 -3.584 1.00 90.50 74 GLY A O 1
ATOM 563 N N . ASP A 1 75 ? 5.857 -15.086 -2.192 1.00 89.56 75 ASP A N 1
ATOM 564 C CA . ASP A 1 75 ? 5.108 -15.713 -1.087 1.00 89.56 75 ASP A CA 1
ATOM 565 C C . ASP A 1 75 ? 4.582 -14.696 -0.057 1.00 89.56 75 ASP A C 1
ATOM 567 O O . ASP A 1 75 ? 4.052 -15.083 0.986 1.00 89.56 75 ASP A O 1
ATOM 571 N N . ALA A 1 76 ? 4.773 -13.402 -0.312 1.00 93.12 76 ALA A N 1
ATOM 572 C CA . ALA A 1 76 ? 4.432 -12.332 0.608 1.00 93.12 76 ALA A CA 1
ATOM 573 C C . ALA A 1 76 ? 3.889 -11.102 -0.135 1.00 93.12 76 ALA A C 1
ATOM 575 O O . ALA A 1 76 ? 3.608 -11.129 -1.336 1.00 93.12 76 ALA A O 1
ATOM 576 N N . TYR A 1 77 ? 3.744 -10.007 0.609 1.00 97.25 77 TYR A N 1
ATOM 577 C CA . TYR A 1 77 ? 3.279 -8.729 0.090 1.00 97.25 77 TYR A CA 1
ATOM 578 C C . TYR A 1 77 ? 4.329 -7.640 0.288 1.00 97.25 77 TYR A C 1
ATOM 580 O O . TYR A 1 77 ? 5.174 -7.702 1.187 1.00 97.25 77 TYR A O 1
ATOM 588 N N . ARG A 1 78 ? 4.267 -6.618 -0.559 1.00 97.56 78 ARG A N 1
ATOM 589 C CA . ARG A 1 78 ? 5.137 -5.445 -0.518 1.00 97.56 78 ARG A CA 1
ATOM 590 C C . ARG A 1 78 ? 4.307 -4.177 -0.404 1.00 97.56 78 ARG A C 1
ATOM 592 O O . ARG A 1 78 ? 3.381 -3.974 -1.183 1.00 97.56 78 ARG A O 1
ATOM 599 N N . LEU A 1 79 ? 4.695 -3.288 0.502 1.00 98.19 79 LEU A N 1
ATOM 600 C CA . LEU A 1 79 ? 4.168 -1.932 0.554 1.00 98.19 79 LEU 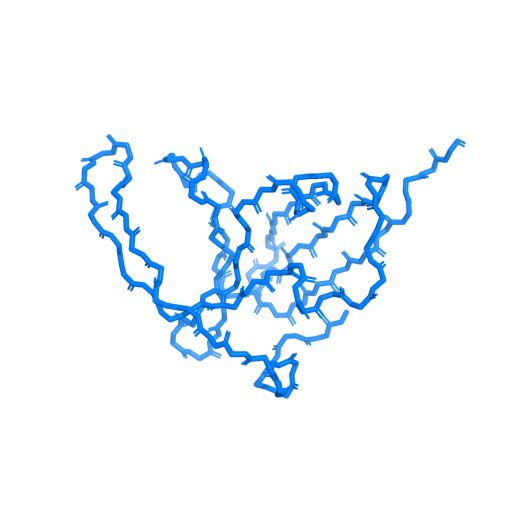A CA 1
ATOM 601 C C . LEU A 1 79 ? 4.711 -1.114 -0.624 1.00 98.19 79 LEU A C 1
ATOM 603 O O . LEU A 1 79 ? 5.925 -0.988 -0.799 1.00 98.19 79 LEU A O 1
ATOM 607 N N . ILE A 1 80 ? 3.808 -0.530 -1.406 1.00 98.12 80 ILE A N 1
ATOM 608 C CA . ILE A 1 80 ? 4.116 0.333 -2.545 1.00 98.12 80 ILE A CA 1
ATOM 609 C C . ILE A 1 80 ? 3.499 1.710 -2.313 1.00 98.12 80 ILE A C 1
ATOM 611 O O . ILE A 1 80 ? 2.284 1.844 -2.165 1.00 98.12 80 ILE A O 1
ATOM 615 N N . LEU A 1 81 ? 4.340 2.745 -2.356 1.00 97.56 81 LEU A N 1
ATOM 616 C CA . LEU A 1 81 ? 3.920 4.146 -2.324 1.00 97.56 81 LEU A CA 1
ATOM 6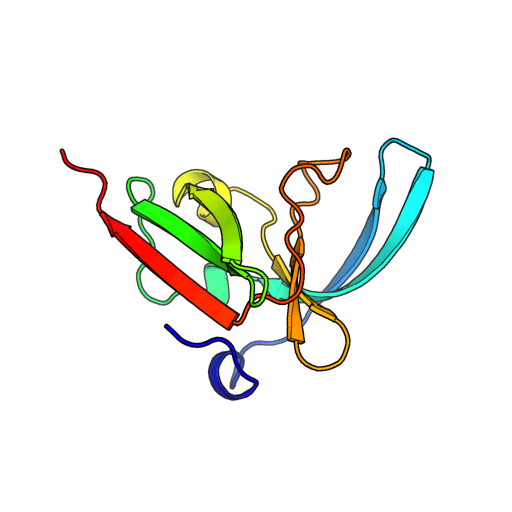17 C C . LEU A 1 81 ? 4.412 4.846 -3.598 1.00 97.56 81 LEU A C 1
ATOM 619 O O . LEU A 1 81 ? 5.557 5.302 -3.624 1.00 97.56 81 LEU A O 1
ATOM 623 N N . PRO A 1 82 ? 3.600 4.968 -4.663 1.00 96.19 82 PRO A N 1
ATOM 624 C CA . PRO A 1 82 ? 4.018 5.619 -5.907 1.00 96.19 82 PRO A CA 1
ATOM 625 C C . PRO A 1 82 ? 4.510 7.064 -5.729 1.00 96.19 82 PRO A C 1
ATOM 627 O O . PRO A 1 82 ? 5.366 7.520 -6.488 1.00 96.19 82 PRO A O 1
ATOM 630 N N . LYS A 1 83 ? 4.017 7.779 -4.702 1.00 93.62 83 LYS A N 1
ATOM 631 C CA . LYS A 1 83 ? 4.508 9.119 -4.327 1.00 93.62 83 LYS A CA 1
ATOM 632 C C . LYS A 1 83 ? 5.968 9.096 -3.842 1.00 93.62 83 LYS A C 1
ATOM 634 O O . LYS A 1 83 ? 6.702 10.050 -4.087 1.00 93.62 83 LYS A O 1
ATOM 639 N N . ASP A 1 84 ? 6.418 8.009 -3.213 1.00 95.31 84 ASP A N 1
ATOM 640 C CA . ASP A 1 84 ? 7.822 7.799 -2.841 1.00 95.31 84 ASP A CA 1
ATOM 641 C C . ASP A 1 84 ? 8.605 7.193 -4.014 1.00 95.31 84 ASP A C 1
ATOM 643 O O . ASP A 1 84 ? 8.917 6.002 -4.057 1.00 95.31 84 ASP A O 1
ATOM 647 N N . ARG A 1 85 ? 8.942 8.042 -4.990 1.00 94.00 85 ARG A N 1
ATOM 648 C CA . ARG A 1 85 ? 9.636 7.631 -6.223 1.00 94.00 85 ARG A CA 1
ATOM 649 C C . ARG A 1 85 ? 11.057 7.103 -6.004 1.00 94.00 85 ARG A C 1
ATOM 651 O O . ARG A 1 85 ? 11.617 6.492 -6.913 1.00 94.00 85 ARG A O 1
ATOM 658 N N . HIS A 1 86 ? 11.647 7.356 -4.836 1.00 96.44 86 HIS A N 1
ATOM 659 C CA . HIS A 1 86 ? 12.944 6.802 -4.442 1.00 96.44 86 HIS A CA 1
ATOM 660 C C . HIS A 1 86 ? 12.809 5.474 -3.693 1.00 96.44 86 HIS A C 1
ATOM 662 O O . HIS A 1 86 ? 13.829 4.876 -3.353 1.00 96.44 86 HIS A O 1
ATOM 668 N N . ARG A 1 87 ? 11.573 5.006 -3.466 1.00 95.69 87 ARG A N 1
ATOM 669 C CA . ARG A 1 87 ? 11.247 3.723 -2.839 1.00 95.69 87 ARG A CA 1
ATOM 670 C C . ARG A 1 87 ? 11.841 3.569 -1.438 1.00 95.69 87 ARG A C 1
ATOM 672 O O . ARG A 1 87 ? 12.133 2.455 -1.017 1.00 95.69 87 ARG A O 1
ATOM 679 N N . ARG A 1 88 ? 12.035 4.668 -0.702 1.00 95.06 88 ARG A N 1
ATOM 680 C CA . ARG A 1 88 ? 12.659 4.636 0.635 1.00 95.06 88 ARG A CA 1
ATOM 681 C C . ARG A 1 88 ? 11.793 3.905 1.655 1.00 95.06 88 ARG A C 1
ATOM 683 O O . ARG A 1 88 ? 12.321 3.270 2.557 1.00 95.06 88 ARG A O 1
ATOM 690 N N . ARG A 1 89 ? 10.475 4.005 1.497 1.00 95.75 89 ARG A N 1
ATOM 691 C CA . ARG A 1 89 ? 9.457 3.381 2.348 1.00 95.75 89 ARG A CA 1
ATOM 692 C C . ARG A 1 89 ? 8.808 2.158 1.703 1.00 95.75 89 ARG A C 1
ATOM 694 O O . ARG A 1 89 ? 7.887 1.587 2.275 1.00 95.75 89 ARG A O 1
ATOM 701 N N . TRP A 1 90 ? 9.258 1.745 0.516 1.00 97.00 90 TRP A N 1
ATOM 702 C CA . TRP A 1 90 ? 8.760 0.512 -0.089 1.00 97.00 90 TRP A CA 1
ATOM 703 C C . TRP A 1 90 ? 9.320 -0.675 0.683 1.00 97.00 90 TRP A C 1
ATOM 705 O O . TRP A 1 90 ? 10.514 -0.966 0.621 1.00 97.00 90 TRP A O 1
ATOM 715 N N . CYS A 1 91 ? 8.451 -1.352 1.421 1.00 97.19 91 CYS A N 1
ATOM 716 C CA . CYS A 1 91 ? 8.847 -2.378 2.371 1.00 97.19 91 CYS A CA 1
ATOM 717 C C . CYS A 1 91 ? 8.406 -3.755 1.868 1.00 97.19 91 CYS A C 1
ATOM 719 O O . CYS A 1 91 ? 7.244 -3.946 1.513 1.00 97.19 91 CYS A O 1
ATOM 721 N N . LYS A 1 92 ? 9.347 -4.699 1.779 1.00 96.81 92 LYS A N 1
ATOM 722 C CA . LYS A 1 92 ? 9.107 -6.058 1.271 1.00 96.81 92 LYS A CA 1
ATOM 723 C C . LYS A 1 92 ? 8.740 -7.011 2.403 1.00 96.81 92 LYS A C 1
ATOM 725 O O . LYS A 1 92 ? 9.045 -6.745 3.565 1.00 96.81 92 LYS A O 1
ATOM 730 N N . HIS A 1 93 ? 8.168 -8.153 2.031 1.00 96.94 93 HIS A N 1
ATOM 731 C CA . HIS A 1 93 ? 7.861 -9.253 2.946 1.00 96.94 93 HIS A CA 1
ATOM 732 C C . HIS A 1 93 ? 7.005 -8.814 4.142 1.00 96.94 93 HIS A C 1
ATOM 734 O O . HIS A 1 93 ? 7.277 -9.200 5.279 1.00 96.94 93 HIS A O 1
ATOM 740 N N . ILE A 1 94 ? 5.991 -7.984 3.893 1.00 97.81 94 ILE A N 1
ATOM 741 C CA . ILE A 1 94 ? 5.049 -7.562 4.927 1.00 97.81 94 ILE A CA 1
ATOM 742 C C . ILE A 1 94 ? 4.277 -8.782 5.422 1.00 97.81 94 ILE A C 1
ATOM 744 O O . ILE A 1 94 ? 3.690 -9.519 4.628 1.00 97.81 94 ILE A O 1
ATOM 748 N N . ILE A 1 95 ? 4.287 -8.976 6.739 1.00 96.12 95 ILE A N 1
ATOM 749 C CA . ILE A 1 95 ? 3.600 -10.079 7.427 1.00 96.12 95 ILE A CA 1
ATOM 750 C C . ILE A 1 95 ? 2.540 -9.584 8.409 1.00 96.12 95 ILE A C 1
ATOM 752 O O . ILE A 1 95 ? 1.681 -10.360 8.836 1.00 96.12 95 ILE A O 1
ATOM 756 N N . GLU A 1 96 ? 2.597 -8.311 8.793 1.00 96.75 96 GLU A N 1
ATOM 757 C CA . GLU A 1 96 ? 1.703 -7.740 9.789 1.00 96.75 96 GLU A CA 1
ATOM 758 C C . GLU A 1 96 ? 1.487 -6.242 9.568 1.00 96.75 96 GLU A C 1
ATOM 760 O O . GLU A 1 96 ? 2.388 -5.532 9.131 1.00 96.75 96 GLU A O 1
ATOM 765 N N . ILE A 1 97 ? 0.268 -5.792 9.863 1.00 96.88 97 ILE A N 1
ATOM 766 C CA . ILE A 1 97 ? -0.149 -4.390 9.866 1.00 96.88 97 ILE A CA 1
ATOM 767 C C . ILE A 1 97 ? -0.659 -4.047 11.264 1.00 96.88 97 ILE A C 1
ATOM 769 O O . ILE A 1 97 ? -1.492 -4.781 11.810 1.00 96.88 97 ILE A O 1
ATOM 773 N N . ILE A 1 98 ? -0.181 -2.948 11.837 1.00 95.56 98 ILE A N 1
ATOM 774 C CA . ILE A 1 98 ? -0.612 -2.422 13.137 1.00 95.56 98 ILE A CA 1
ATOM 775 C C . ILE A 1 98 ? -1.244 -1.048 12.900 1.00 95.56 98 ILE A C 1
ATOM 777 O O . ILE A 1 98 ? -0.724 -0.263 12.114 1.00 95.56 98 ILE A O 1
ATOM 781 N N . GLN A 1 99 ? -2.390 -0.791 13.531 1.00 94.06 99 GLN A N 1
ATOM 782 C CA . GLN A 1 99 ? -3.059 0.510 13.523 1.00 94.06 99 GLN A CA 1
ATOM 783 C C . GLN A 1 99 ? -2.960 1.069 14.939 1.00 94.06 99 GLN A C 1
ATOM 785 O O . GLN A 1 99 ? -3.431 0.418 15.873 1.00 94.06 99 GLN A O 1
ATOM 790 N N . GLU A 1 100 ? -2.344 2.234 15.085 1.00 91.56 100 GLU A N 1
ATOM 791 C CA . GLU A 1 100 ? -2.235 2.953 16.351 1.00 91.56 100 GLU A CA 1
ATOM 792 C C . GLU A 1 100 ? -3.008 4.267 16.244 1.00 91.56 100 GLU A C 1
ATOM 794 O O . GLU A 1 100 ? -2.874 4.997 15.258 1.00 91.56 100 GLU A O 1
ATOM 799 N N . GLU A 1 101 ? -3.843 4.561 17.239 1.00 85.31 101 GLU A N 1
ATOM 800 C CA . GLU A 1 101 ? -4.449 5.886 17.369 1.00 85.31 101 GLU A CA 1
ATOM 801 C C . GLU A 1 101 ? -3.352 6.877 17.770 1.00 85.31 101 GLU A C 1
ATOM 803 O O . GLU A 1 101 ? -2.542 6.589 18.651 1.00 85.31 101 GLU A O 1
ATOM 808 N N . GLY A 1 102 ? -3.296 8.033 17.108 1.00 67.12 102 GLY A N 1
ATOM 809 C CA . GLY A 1 102 ? -2.410 9.103 17.541 1.00 67.12 102 GLY A CA 1
ATOM 810 C C . GLY A 1 102 ? -2.844 9.591 18.921 1.00 67.12 102 GLY A C 1
ATOM 811 O O . GLY A 1 102 ? -3.985 10.022 19.084 1.00 67.12 102 GLY A O 1
ATOM 812 N N . ASP A 1 103 ? -1.945 9.529 19.907 1.00 60.84 103 ASP A N 1
ATOM 813 C CA . ASP A 1 103 ? -2.178 10.118 21.228 1.00 60.84 103 ASP A CA 1
ATOM 814 C C . ASP A 1 103 ? -2.557 11.602 21.049 1.00 60.84 103 ASP A C 1
ATOM 816 O O . ASP A 1 103 ? -1.744 12.413 20.593 1.00 60.84 103 ASP A O 1
ATOM 820 N N . SER A 1 104 ? -3.820 11.931 21.345 1.00 52.84 104 SER A N 1
ATOM 821 C CA . SER A 1 104 ? -4.367 13.297 21.299 1.00 52.84 104 SER A CA 1
ATOM 822 C C . SER A 1 104 ? -3.836 14.182 22.422 1.00 52.84 104 SER A C 1
ATOM 824 O O . SER A 1 104 ? -3.693 13.684 23.563 1.00 52.84 104 SER A O 1
#

Radius of gyration: 13.06 Å; chains: 1; bounding box: 30×29×36 Å

pLDDT: mean 94.12, std 6.65, range [52.84, 98.31]

Secondary structure (DSSP, 8-state):
-B-SGGGGTTPPPEEEEEE-TTS-EEEEEEEEHHHH-SS--TTEEEEEEETTS-EEEEEHHHHHHS--EEEEETTEEEEE-TT-TT-TT---SEEEEEEEE---

Organism: NCBI:txid1796616

Sequence (104 aa):
MKVNSDLFEGIFPVRLEGKNADGEEYSYRAFSVREVLDSLSGDMLVEFISRDGGGAAVSGEEILTGQVYLAEDGDAYRLILPKDRHRRRWCKHIIEIIQEEGDS

Foldseek 3Di:
DFDDPVLCVPFQWDFDWDAAPVGDIDTFGKTQVVVSDPDADQQKKKWFAAPVRDTAIDGSVCSVVARWIWTDDPRATWIDGVVNSVCPHTGPRGTDMDIDGHDD